Protein 2I9X (pdb70)

Nearest PDB structures (foldseek):
  2i9x-assembly1_A  TM=1.001E+00  e=2.039E-12  Staphylococcus epidermidis ATCC 12228
  2ia9-assembly2_C  TM=8.543E-01  e=3.621E-08  Bacillus subtilis
  2ia9-assembly1_A  TM=8.486E-01  e=8.457E-08  Bacillus subtilis
  2ia9-assembly3_E  TM=8.606E-01  e=3.894E-07  Bacillus subtilis
  2ia9-assembly3_F  TM=8.781E-01  e=1.430E-06  Bacillus subtilis

Radius of gyration: 16.99 Å; Cα contacts (8 Å, |Δi|>4): 302; chains: 2; bounding box: 46×41×46 Å

Structure (mmCIF, N/CA/C/O backbone):
data_2I9X
#
_entry.id   2I9X
#
_cell.length_a   64.550
_cell.length_b   64.550
_cell.length_c   97.711
_cell.angle_alpha   90.00
_cell.angle_beta   90.00
_cell.angle_gamma   90.00
#
_symmetry.space_group_name_H-M   'P 41 21 2'
#
loop_
_entity.id
_entity.type
_entity.pdbx_description
1 polymer 'Putative septation protein spoVG'
2 non-polymer 1,2-ETHANEDIOL
3 water water
#
loop_
_atom_site.group_PDB
_atom_site.id
_atom_site.type_symbol
_atom_site.label_atom_id
_atom_site.label_alt_id
_atom_site.label_comp_id
_atom_site.label_asym_id
_atom_site.label_entity_id
_atom_site.label_seq_id
_atom_site.pdbx_PDB_ins_code
_atom_site.Cartn_x
_atom_site.Cartn_y
_atom_site.Cartn_z
_atom_site.occupancy
_atom_site.B_iso_or_equiv
_atom_site.auth_seq_id
_atom_site.auth_comp_id
_atom_site.auth_asym_id
_atom_site.auth_atom_id
_atom_site.pdbx_PDB_model_num
ATOM 1 N N . ASN A 1 2 ? 25.906 40.526 71.280 1.00 47.34 -1 ASN A N 1
ATOM 2 C CA . ASN A 1 2 ? 26.861 39.572 70.623 1.00 46.64 -1 ASN A CA 1
ATOM 3 C C . ASN A 1 2 ? 27.676 40.139 69.437 1.00 45.66 -1 ASN A C 1
ATOM 4 O O . ASN A 1 2 ? 27.398 41.241 68.924 1.00 46.08 -1 ASN A O 1
ATOM 9 N N . ALA A 1 3 ? 28.675 39.358 69.019 1.00 43.62 0 ALA A N 1
ATOM 10 C CA . ALA A 1 3 ? 29.778 39.813 68.179 1.00 41.41 0 ALA A CA 1
ATOM 11 C C . ALA A 1 3 ? 29.854 39.136 66.812 1.00 39.49 0 ALA A C 1
ATOM 12 O O . ALA A 1 3 ? 29.479 37.970 66.640 1.00 39.40 0 ALA A O 1
ATOM 22 N N . LYS A 1 5 ? 32.800 37.813 64.148 1.00 27.78 2 LYS A N 1
ATOM 23 C CA . LYS A 1 5 ? 34.039 37.107 64.468 1.00 26.19 2 LYS A CA 1
ATOM 24 C C . LYS A 1 5 ? 35.181 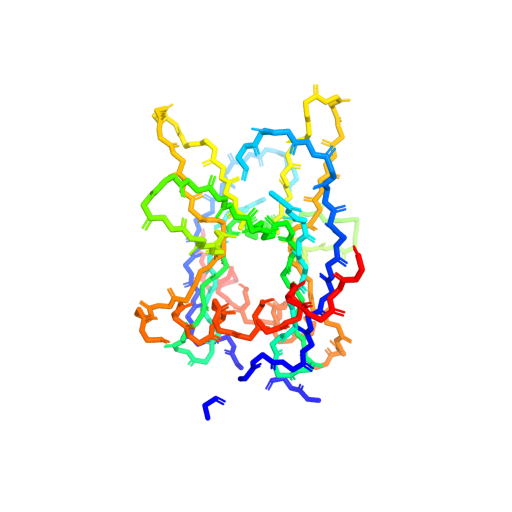37.748 63.713 1.00 23.48 2 LYS A C 1
ATOM 25 O O . LYS A 1 5 ? 35.021 38.096 62.526 1.00 22.44 2 LYS A O 1
ATOM 31 N N . VAL A 1 6 ? 36.324 37.880 64.385 1.00 21.92 3 VAL A N 1
ATOM 32 C CA . VAL A 1 6 ? 37.560 38.240 63.706 1.00 20.51 3 VAL A CA 1
ATOM 33 C C . VAL A 1 6 ? 38.045 36.978 62.970 1.00 21.37 3 VAL A C 1
ATOM 34 O O . VAL A 1 6 ? 38.547 36.014 63.593 1.00 20.91 3 VAL A O 1
ATOM 38 N N . THR A 1 7 ? 37.901 36.977 61.657 1.00 19.90 4 THR A N 1
ATOM 39 C CA . THR A 1 7 ? 38.181 35.762 60.862 1.00 20.64 4 THR A CA 1
ATOM 40 C C . THR A 1 7 ? 39.595 35.760 60.281 1.00 21.59 4 THR A C 1
ATOM 41 O O . THR A 1 7 ? 40.068 34.752 59.733 1.00 21.90 4 THR A O 1
ATOM 45 N N . ASP A 1 8 ? 40.279 36.898 60.367 1.00 20.93 5 ASP A N 1
ATOM 46 C CA . ASP A 1 8 ? 41.655 36.982 59.908 1.00 20.99 5 ASP A CA 1
ATOM 47 C C . ASP A 1 8 ? 42.385 38.105 60.637 1.00 20.81 5 ASP A C 1
ATOM 48 O O . ASP A 1 8 ? 41.790 39.167 60.920 1.00 20.09 5 ASP A O 1
ATOM 53 N N . VAL A 1 9 ? 43.659 37.865 60.933 1.00 19.56 6 VAL A N 1
ATOM 54 C CA . VAL A 1 9 ? 44.508 38.878 61.579 1.00 19.83 6 VAL A CA 1
ATOM 55 C C . VAL A 1 9 ? 45.817 38.908 60.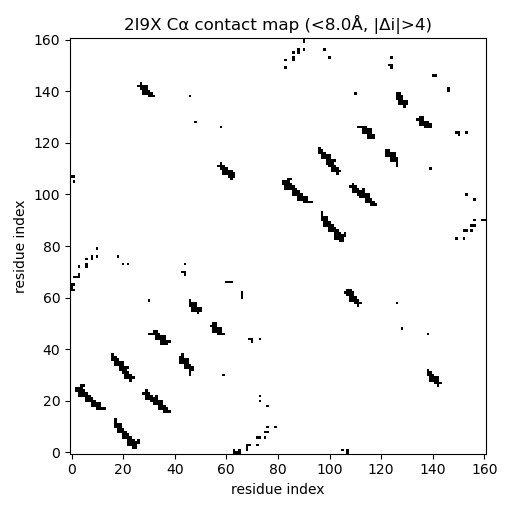838 1.00 20.03 6 VAL A C 1
ATOM 56 O O . VAL A 1 9 ? 46.460 37.859 60.630 1.00 19.62 6 VAL A O 1
ATOM 60 N N . ARG A 1 10 ? 46.225 40.103 60.445 1.00 19.27 7 ARG A N 1
ATOM 61 C CA . ARG A 1 10 ? 47.520 40.309 59.845 1.00 20.82 7 ARG A CA 1
ATOM 62 C C . ARG A 1 10 ? 48.236 41.220 60.813 1.00 21.77 7 ARG A C 1
ATOM 63 O O . ARG A 1 10 ? 47.702 42.263 61.198 1.00 21.14 7 ARG A O 1
ATOM 71 N N . LEU A 1 11 ? 49.407 40.787 61.258 1.00 21.55 8 LEU A N 1
ATOM 72 C CA . LEU A 1 11 ? 50.113 41.471 62.334 1.00 23.10 8 LEU A CA 1
ATOM 73 C C . LEU A 1 11 ? 51.591 41.565 62.001 1.00 24.51 8 LEU A C 1
ATOM 74 O O . LEU A 1 11 ? 52.186 40.592 61.485 1.00 23.34 8 LEU A O 1
ATOM 79 N N . ARG A 1 12 ? 52.177 42.740 62.271 1.00 25.56 9 ARG A N 1
ATOM 80 C CA . ARG A 1 12 ? 53.611 42.963 62.127 1.00 28.18 9 ARG A CA 1
ATOM 81 C C . ARG A 1 12 ? 54.162 43.502 63.439 1.00 28.71 9 ARG A C 1
ATOM 82 O O . ARG A 1 12 ? 53.757 44.581 63.886 1.00 26.78 9 ARG A O 1
ATOM 90 N N . LYS A 1 13 ? 55.069 42.753 64.059 1.00 30.10 10 LYS A N 1
ATOM 91 C CA . LYS A 1 13 ? 55.674 43.215 65.305 1.00 33.26 10 LYS A CA 1
ATOM 92 C C . LYS A 1 13 ? 56.645 44.331 65.010 1.00 35.13 10 LYS A C 1
ATOM 93 O O . LYS A 1 13 ? 57.317 44.339 63.982 1.00 35.43 10 LYS A O 1
ATOM 99 N N . ILE A 1 14 ? 56.704 45.281 65.929 1.00 38.17 11 ILE A N 1
ATOM 100 C CA . ILE A 1 14 ? 57.668 46.357 65.847 1.00 41.16 11 ILE A CA 1
ATOM 101 C C . ILE A 1 14 ? 58.611 46.238 67.053 1.00 43.05 11 ILE A C 1
ATOM 102 O O . ILE A 1 14 ? 58.181 45.945 68.174 1.00 43.00 11 ILE A O 1
ATOM 107 N N . GLN A 1 15 ? 59.910 46.386 66.794 1.00 45.53 12 GLN A N 1
ATOM 108 C CA . GLN A 1 15 ? 60.917 46.283 67.859 1.00 47.74 12 GLN A CA 1
ATOM 109 C C . GLN A 1 15 ? 61.403 47.673 68.227 1.00 48.19 12 GLN A C 1
ATOM 110 O O . GLN A 1 15 ? 61.873 48.428 67.368 1.00 48.49 12 GLN A O 1
ATOM 116 N N . THR A 1 16 ? 61.233 48.017 69.504 1.00 48.57 13 THR A N 1
ATOM 117 C CA . THR A 1 16 ? 61.583 49.338 70.030 1.00 48.56 13 THR A CA 1
ATOM 118 C C . THR A 1 16 ? 61.393 49.350 71.545 1.00 48.38 13 THR A C 1
ATOM 119 O O . THR A 1 16 ? 60.792 48.435 72.120 1.00 48.44 13 THR A O 1
ATOM 123 N N . ASP A 1 17 ? 61.919 50.384 72.192 1.00 47.78 14 ASP A N 1
ATOM 124 C CA . ASP A 1 17 ? 61.640 50.592 73.602 1.00 46.81 14 ASP A CA 1
ATOM 125 C C . ASP A 1 17 ? 60.247 51.198 73.788 1.00 45.10 14 ASP A C 1
ATOM 126 O O . ASP A 1 17 ? 59.674 51.088 74.875 1.00 45.52 14 ASP A O 1
ATOM 131 N N . GLY A 1 18 ? 59.706 51.790 72.713 1.00 42.77 15 GLY A N 1
ATOM 132 C CA . GLY A 1 18 ? 58.428 52.521 72.730 1.00 38.98 15 GLY A CA 1
ATOM 133 C C . GLY A 1 18 ? 57.219 51.659 73.041 1.00 36.19 15 GLY A C 1
ATOM 134 O O . GLY A 1 18 ? 57.326 50.439 73.186 1.00 36.42 15 GLY A O 1
ATOM 135 N N . ARG A 1 19 ? 56.052 52.282 73.147 1.00 33.38 16 ARG A N 1
ATOM 136 C CA . ARG A 1 19 ? 54.888 51.537 73.612 1.00 30.85 16 ARG A CA 1
ATOM 137 C C . ARG A 1 19 ? 54.095 50.826 72.507 1.00 28.79 16 ARG A C 1
ATOM 138 O O . ARG A 1 19 ? 53.348 49.919 72.839 1.00 28.34 16 ARG A O 1
ATOM 154 N N . LYS A 1 21 ? 53.832 48.093 69.920 1.00 24.12 18 LYS A N 1
ATOM 155 C CA . LYS A 1 21 ? 54.519 46.813 69.763 1.00 22.76 18 LYS A CA 1
ATOM 156 C C . LYS A 1 21 ? 54.122 46.080 68.483 1.00 21.93 18 LYS A C 1
ATOM 157 O O . LYS A 1 21 ? 54.814 45.156 68.084 1.00 22.68 18 LYS A O 1
ATOM 163 N N . ALA A 1 22 ? 53.020 46.484 67.828 1.00 20.54 19 ALA A N 1
ATOM 164 C CA . ALA A 1 22 ? 52.633 45.848 66.555 1.00 19.35 19 ALA A CA 1
ATOM 165 C C . ALA A 1 22 ? 51.573 46.642 65.816 1.00 19.55 19 ALA A C 1
ATOM 166 O O . ALA A 1 22 ? 50.736 47.294 66.443 1.00 19.47 19 ALA A O 1
ATOM 168 N N . LEU A 1 23 ? 51.605 46.538 64.494 1.00 19.05 20 LEU A N 1
ATOM 169 C CA . LEU A 1 23 ? 50.571 47.122 63.642 1.00 19.61 20 LEU A CA 1
ATOM 170 C C . LEU A 1 23 ? 49.737 45.971 63.126 1.00 18.63 20 LEU A C 1
ATOM 171 O O . LEU A 1 23 ? 50.287 44.919 62.743 1.00 18.23 20 LEU A O 1
ATOM 176 N N . VAL A 1 24 ? 48.418 46.155 63.139 1.00 16.14 21 VAL A N 1
ATOM 177 C CA . VAL A 1 24 ? 47.490 45.036 62.933 1.00 16.14 21 VAL A CA 1
ATOM 178 C C . VAL A 1 24 ? 46.339 45.392 61.982 1.00 15.82 21 VAL A C 1
ATOM 179 O O . VAL A 1 24 ? 45.738 46.468 62.116 1.00 15.31 21 VAL A O 1
ATOM 183 N N . SER A 1 25 ? 46.008 44.474 61.066 1.00 16.31 22 SER A N 1
ATOM 184 C CA . SER A 1 25 ? 44.764 44.589 60.275 1.00 17.21 22 SER A CA 1
ATOM 185 C C . SER A 1 25 ? 43.899 43.391 60.597 1.00 17.32 22 SER A C 1
ATOM 186 O O . SER A 1 25 ? 44.415 42.275 60.753 1.00 18.47 22 SER A O 1
ATOM 189 N N . ILE A 1 26 ? 42.610 43.621 60.759 1.00 16.85 23 ILE A N 1
ATOM 190 C CA . ILE A 1 26 ? 41.683 42.518 61.054 1.00 17.23 23 ILE A CA 1
ATOM 191 C C . ILE A 1 26 ? 40.591 42.408 59.996 1.00 17.35 23 ILE A C 1
ATOM 192 O O . ILE A 1 26 ? 40.265 43.389 59.306 1.00 17.33 23 ILE A O 1
ATOM 197 N N . THR A 1 27 ? 40.038 41.206 59.854 1.00 16.20 24 THR A N 1
ATOM 198 C CA . THR A 1 27 ? 38.873 41.013 58.977 1.00 16.96 24 THR A CA 1
ATOM 199 C C . THR A 1 27 ? 37.751 40.464 59.838 1.00 17.80 24 THR A C 1
ATOM 200 O O . THR A 1 27 ? 37.978 39.558 60.680 1.00 17.56 24 THR A O 1
ATOM 204 N N . LEU A 1 28 ? 36.567 41.042 59.655 1.00 17.86 25 LEU A N 1
ATOM 205 C CA . LEU A 1 28 ? 35.359 40.661 60.348 1.00 19.34 25 LEU A CA 1
ATOM 206 C C . LEU A 1 28 ? 34.462 39.831 59.423 1.00 19.58 25 LEU A C 1
ATOM 207 O O . LEU A 1 28 ? 34.148 40.252 58.304 1.00 19.12 25 LEU A O 1
ATOM 212 N N . ASP A 1 29 ? 34.037 38.671 59.915 1.00 20.72 26 ASP A N 1
ATOM 213 C CA . ASP A 1 29 ? 33.116 37.781 59.176 1.00 21.75 26 ASP A CA 1
ATOM 214 C C . ASP A 1 29 ? 33.443 37.621 57.675 1.00 21.81 26 ASP A C 1
ATOM 215 O O . ASP A 1 29 ? 32.541 37.596 56.830 1.00 22.14 26 ASP A O 1
ATOM 220 N N . GLU A 1 30 ? 34.735 37.523 57.365 1.00 21.22 27 GLU A N 1
ATOM 221 C CA . GLU A 1 30 ? 35.234 37.296 55.996 1.00 22.39 27 GLU A CA 1
ATOM 222 C C . GLU A 1 30 ? 34.752 38.365 55.028 1.00 21.02 27 GLU A C 1
ATOM 223 O O . GLU A 1 30 ? 34.666 38.127 53.822 1.00 21.11 27 GLU A O 1
ATOM 229 N N . ALA A 1 31 ? 34.453 39.561 55.537 1.00 19.92 28 ALA A N 1
ATOM 230 C CA . ALA A 1 31 ? 33.695 40.516 54.711 1.00 18.64 28 ALA A CA 1
ATOM 231 C C . ALA A 1 31 ? 34.118 41.961 54.852 1.00 18.64 28 ALA A C 1
ATOM 232 O O . ALA A 1 31 ? 33.886 42.769 53.945 1.00 17.84 28 ALA A O 1
ATOM 234 N N . PHE A 1 32 ? 34.707 42.303 55.987 1.00 16.89 29 PHE A N 1
ATOM 235 C CA . PHE A 1 32 ? 35.014 43.749 56.217 1.00 16.91 29 PHE A CA 1
ATOM 236 C C . PHE A 1 32 ? 36.371 43.878 56.888 1.00 16.36 29 PHE A C 1
ATOM 237 O O . PHE A 1 32 ? 36.624 43.156 57.855 1.00 18.48 29 PHE A O 1
ATOM 245 N N . VAL A 1 33 ? 37.226 44.793 56.396 1.00 15.71 30 VAL A N 1
ATOM 246 C CA . VAL A 1 33 ? 38.607 44.874 56.853 1.00 14.81 30 VAL A CA 1
ATOM 247 C C . VAL A 1 33 ? 38.794 46.196 57.580 1.00 14.73 30 VAL A C 1
ATOM 248 O O . VAL A 1 33 ? 38.258 47.221 57.139 1.00 14.13 30 VAL A O 1
ATOM 252 N N . ILE A 1 34 ? 39.527 46.151 58.699 1.00 14.07 31 ILE A N 1
ATOM 253 C CA . ILE A 1 34 ? 39.907 47.369 59.417 1.00 14.28 31 ILE A CA 1
ATOM 254 C C . ILE A 1 34 ? 41.413 47.308 59.582 1.00 13.92 31 ILE A C 1
ATOM 255 O O . ILE A 1 34 ? 41.966 46.310 60.063 1.00 14.33 31 ILE A O 1
ATOM 260 N N . HIS A 1 35 ? 42.072 48.375 59.173 1.00 14.10 32 HIS A N 1
ATOM 261 C CA . HIS A 1 35 ? 43.533 48.448 59.207 1.00 15.06 32 HIS A CA 1
ATOM 262 C C . HIS A 1 35 ? 43.982 49.330 60.369 1.00 16.43 32 HIS A C 1
ATOM 263 O O . HIS A 1 35 ? 43.180 50.062 60.959 1.00 16.48 32 HIS A O 1
ATOM 270 N N . ASP A 1 36 ? 45.266 49.214 60.684 1.00 15.66 33 ASP A N 1
ATOM 271 C CA . ASP A 1 36 ? 45.950 50.112 61.610 1.00 17.31 33 ASP A CA 1
ATOM 272 C C . ASP A 1 36 ? 45.461 50.033 63.061 1.00 16.48 33 ASP A C 1
ATOM 273 O O . ASP A 1 36 ? 45.588 51.008 63.827 1.00 16.12 33 ASP A O 1
ATOM 278 N N . LEU A 1 37 ? 44.945 48.873 63.468 1.00 14.49 34 LEU A N 1
ATOM 279 C CA . LEU A 1 37 ? 44.883 48.597 64.896 1.00 14.90 34 LEU A CA 1
ATOM 280 C C . LEU A 1 37 ? 46.337 48.520 65.399 1.00 15.92 34 LEU A C 1
ATOM 281 O O . LEU A 1 37 ? 47.250 48.239 64.616 1.00 15.70 34 LEU A O 1
ATOM 286 N N . ARG A 1 38 ? 46.537 48.742 66.696 1.00 15.89 35 ARG A N 1
ATOM 287 C CA . ARG A 1 38 ? 47.895 48.835 67.269 1.00 16.30 35 ARG A CA 1
ATOM 288 C C . ARG A 1 38 ? 47.935 48.070 68.592 1.00 15.74 35 ARG A C 1
ATOM 289 O O . ARG A 1 38 ? 47.053 48.226 69.440 1.00 16.78 35 ARG A O 1
ATOM 297 N N . VAL A 1 39 ? 48.905 47.164 68.747 1.00 16.03 36 VAL A N 1
ATOM 298 C CA . VAL A 1 39 ? 49.095 46.532 70.051 1.00 16.52 36 VAL A CA 1
ATOM 299 C C . VAL A 1 39 ? 49.986 47.486 70.849 1.00 16.30 36 VAL A C 1
ATOM 300 O O . VAL A 1 39 ? 51.075 47.841 70.415 1.00 16.86 36 VAL A O 1
ATOM 304 N N . ILE A 1 40 ? 49.487 47.869 72.010 1.00 17.60 37 ILE A N 1
ATOM 305 C CA . ILE A 1 40 ? 50.091 48.872 72.863 1.00 19.43 37 ILE A CA 1
ATOM 306 C C . ILE A 1 40 ? 50.423 48.297 74.234 1.00 20.15 37 ILE A C 1
ATOM 307 O O . ILE A 1 40 ? 49.612 47.616 74.835 1.00 19.22 37 ILE A O 1
ATOM 312 N N . GLU A 1 41 ? 51.612 48.623 74.730 1.00 22.43 38 GLU A N 1
ATOM 313 C CA . GLU A 1 41 ? 51.972 48.344 76.105 1.00 25.39 38 GLU A CA 1
ATOM 314 C C . GLU A 1 41 ? 51.385 49.415 77.022 1.00 25.93 38 GLU A C 1
ATOM 315 O O . GLU A 1 41 ? 51.858 50.554 77.052 1.00 27.86 38 GLU A O 1
ATOM 321 N N . GLY A 1 42 ? 50.329 49.056 77.730 1.00 26.68 39 GLY A N 1
ATOM 322 C CA . GLY A 1 42 ? 49.711 49.947 78.714 1.00 27.81 39 GLY A CA 1
ATOM 323 C C . GLY A 1 42 ? 50.269 49.638 80.088 1.00 28.73 39 GLY A C 1
ATOM 324 O O . GLY A 1 42 ? 51.019 48.674 80.256 1.00 27.69 39 GLY A O 1
ATOM 325 N N . ASN A 1 43 ? 49.881 50.423 81.083 1.00 28.90 40 ASN A N 1
ATOM 326 C CA . ASN A 1 43 ? 50.438 50.231 82.424 1.00 30.51 40 ASN A CA 1
ATOM 327 C C . ASN A 1 43 ? 50.124 48.860 83.031 1.00 30.82 40 ASN A C 1
ATOM 328 O O . ASN A 1 43 ? 50.888 48.335 83.848 1.00 31.43 40 ASN A O 1
ATOM 333 N N . SER A 1 44 ? 49.000 48.294 82.622 1.00 31.56 41 SER A N 1
ATOM 334 C CA . SER A 1 44 ? 48.493 47.043 83.164 1.00 32.90 41 SER A CA 1
ATOM 335 C C . SER A 1 44 ? 48.658 45.862 82.202 1.00 32.19 41 SER A C 1
ATOM 336 O O . SER A 1 44 ? 48.061 44.799 82.404 1.00 32.99 41 SER A O 1
ATOM 339 N N . GLY A 1 45 ? 49.467 46.057 81.166 1.00 30.94 42 GLY A N 1
ATOM 340 C CA . GLY A 1 45 ? 49.718 45.004 80.181 1.00 28.95 42 GLY A CA 1
ATOM 341 C C . GLY A 1 45 ? 49.349 45.421 78.763 1.00 27.81 42 GLY A C 1
ATOM 342 O O . GLY A 1 45 ? 48.880 46.531 78.531 1.00 27.19 42 GLY A O 1
ATOM 343 N N . LEU A 1 46 ? 49.587 44.523 77.817 1.00 25.46 43 LEU A N 1
ATOM 344 C CA . LEU A 1 46 ? 49.330 44.787 76.395 1.00 23.32 43 LEU A CA 1
ATOM 345 C C . LEU A 1 46 ? 47.852 44.821 76.108 1.00 21.65 43 LEU A C 1
ATOM 346 O O . LEU A 1 46 ? 47.078 44.090 76.709 1.00 21.65 43 LEU A O 1
ATOM 351 N N . PHE A 1 47 ? 47.450 45.693 75.182 1.00 19.30 44 PHE A N 1
ATOM 352 C CA . PHE A 1 47 ? 46.074 45.712 74.748 1.00 17.64 44 PHE A CA 1
ATOM 353 C C . PHE A 1 47 ? 46.049 46.183 73.303 1.00 16.25 44 PHE A C 1
ATOM 354 O O . PHE A 1 47 ? 47.085 46.594 72.754 1.00 16.91 44 PHE A O 1
ATOM 362 N N . VAL A 1 48 ? 44.875 46.102 72.698 1.00 16.11 45 VAL A N 1
ATOM 363 C CA . VAL A 1 48 ? 44.749 46.489 71.282 1.00 15.49 45 VAL A CA 1
ATOM 364 C C . VAL A 1 48 ? 43.981 47.810 71.177 1.00 15.05 45 VAL A C 1
ATOM 365 O O . VAL A 1 48 ? 42.807 47.908 71.607 1.00 16.02 45 VAL A O 1
ATOM 369 N N . ALA A 1 49 ? 44.664 48.812 70.613 1.00 14.96 46 ALA A N 1
ATOM 370 C CA . ALA A 1 49 ? 44.090 50.153 70.392 1.00 15.09 46 ALA A CA 1
ATOM 371 C C . ALA A 1 49 ? 43.543 50.219 68.956 1.00 15.27 46 ALA A C 1
ATOM 372 O O . ALA A 1 49 ? 43.910 49.435 68.078 1.00 15.98 46 ALA A O 1
ATOM 382 N N . PRO A 1 51 ? 42.292 52.036 65.164 1.00 14.29 48 PRO A N 1
ATOM 383 C CA . PRO A 1 51 ? 42.884 52.905 64.157 1.00 14.95 48 PRO A CA 1
ATOM 384 C C . PRO A 1 51 ? 42.669 54.366 64.573 1.00 15.33 48 PRO A C 1
ATOM 385 O O . PRO A 1 51 ? 41.566 54.747 64.943 1.00 16.24 48 PRO A O 1
ATOM 389 N N . SER A 1 52 ? 43.748 55.145 64.529 1.00 15.38 49 SER A N 1
ATOM 390 C CA . SER A 1 52 ? 43.763 56.501 65.079 1.00 15.85 49 SER A CA 1
ATOM 391 C C . SER A 1 52 ? 44.411 57.434 64.072 1.00 16.44 49 SER A C 1
ATOM 392 O O . SER A 1 52 ? 45.608 57.325 63.819 1.00 18.77 49 SER A O 1
ATOM 395 N N . LYS A 1 53 ? 43.621 58.333 63.488 1.00 14.88 50 LYS A N 1
ATOM 396 C CA . LYS A 1 53 ? 44.062 59.209 62.422 1.00 15.47 50 LYS A CA 1
ATOM 397 C C . LYS A 1 53 ? 44.395 60.583 62.968 1.00 15.60 50 LYS A C 1
ATOM 398 O O . LYS A 1 53 ? 43.559 61.229 63.622 1.00 14.21 50 LYS A O 1
ATOM 404 N N . ARG A 1 54 ? 45.621 61.029 62.711 1.00 16.82 51 ARG A N 1
ATOM 405 C CA . ARG A 1 54 ? 46.043 62.386 63.130 1.00 18.67 51 ARG A CA 1
ATOM 406 C C . ARG A 1 54 ? 45.238 63.463 62.403 1.00 18.81 51 ARG A C 1
ATOM 407 O O . ARG A 1 54 ? 45.016 63.372 61.173 1.00 18.69 51 ARG A O 1
ATOM 415 N N . THR A 1 55 ? 44.845 64.495 63.140 1.00 18.30 52 THR A N 1
ATOM 416 C CA . THR A 1 55 ? 44.137 65.625 62.545 1.00 20.01 52 THR A CA 1
ATOM 417 C C . THR A 1 55 ? 45.151 66.692 62.150 1.00 22.12 52 THR A C 1
ATOM 418 O O . THR A 1 55 ? 46.272 66.662 62.630 1.00 22.95 52 THR A O 1
ATOM 422 N N . PRO A 1 56 ? 44.757 67.624 61.268 1.00 24.42 53 PRO A N 1
ATOM 423 C CA . PRO A 1 56 ? 45.725 68.651 60.861 1.00 26.68 53 PRO A CA 1
ATOM 424 C C . PRO A 1 56 ? 46.064 69.643 61.947 1.00 27.31 53 PRO A C 1
ATOM 425 O O . PRO A 1 56 ? 46.905 70.513 61.711 1.00 30.30 53 PRO A O 1
ATOM 429 N N . ASP A 1 57 ? 45.440 69.513 63.119 1.00 29.20 54 ASP A N 1
ATOM 430 C CA . ASP A 1 57 ? 45.695 70.372 64.276 1.00 29.90 54 ASP A CA 1
ATOM 431 C C . ASP A 1 57 ? 46.314 69.625 65.453 1.00 28.63 54 ASP A C 1
ATOM 432 O O . ASP A 1 57 ? 46.213 70.076 66.592 1.00 29.33 54 ASP A O 1
ATOM 437 N N . GLY A 1 58 ? 46.935 68.479 65.188 1.00 26.49 55 GLY A N 1
ATOM 438 C CA . GLY A 1 58 ? 47.727 67.801 66.203 1.00 25.36 55 GLY A CA 1
ATOM 439 C C . GLY A 1 58 ? 46.954 66.884 67.135 1.00 24.15 55 GLY A C 1
ATOM 440 O O . GLY A 1 58 ? 47.496 66.415 68.142 1.00 25.64 55 GLY A O 1
ATOM 441 N N . GLU A 1 59 ? 45.685 66.627 66.836 1.00 21.42 56 GLU A N 1
ATOM 442 C CA . GLU A 1 59 ? 44.926 65.712 67.693 1.00 19.25 56 GLU A CA 1
ATOM 443 C C . GLU A 1 59 ? 44.743 64.406 66.927 1.00 16.72 56 GLU A C 1
ATOM 444 O O . GLU A 1 59 ? 45.323 64.233 65.864 1.00 14.84 56 GLU A O 1
ATOM 450 N N . PHE A 1 60 ? 43.922 63.517 67.471 1.00 14.40 57 PHE A N 1
ATOM 451 C CA . PHE A 1 60 ? 43.711 62.184 66.871 1.00 14.64 57 PHE A CA 1
ATOM 452 C C . PHE A 1 60 ? 42.245 61.862 66.879 1.00 14.32 57 PHE A C 1
ATOM 453 O O . PHE A 1 60 ? 41.513 62.338 67.762 1.00 13.90 57 PHE A O 1
ATOM 461 N N . ARG A 1 61 ? 41.809 61.094 65.878 1.00 13.28 58 ARG A N 1
ATOM 462 C CA . ARG A 1 61 ? 40.421 60.604 65.853 1.00 13.92 58 ARG A CA 1
ATOM 463 C C . ARG A 1 61 ? 40.474 59.085 65.740 1.00 13.38 58 ARG A C 1
ATOM 464 O O . ARG A 1 61 ? 41.114 58.564 64.818 1.00 13.07 58 ARG A O 1
ATOM 472 N N . ASP A 1 62 ? 39.812 58.396 66.664 1.00 13.66 59 ASP A N 1
ATOM 473 C CA . ASP A 1 62 ? 39.684 56.924 66.587 1.00 14.96 59 ASP A CA 1
ATOM 474 C C . ASP A 1 62 ? 38.584 56.650 65.567 1.00 15.09 59 ASP A C 1
ATOM 475 O O . ASP A 1 62 ? 37.447 57.092 65.735 1.00 15.62 59 ASP A O 1
ATOM 480 N N . ILE A 1 63 ? 38.946 55.922 64.518 1.00 14.34 60 ILE A N 1
ATOM 481 C CA . ILE A 1 63 ? 38.114 55.725 63.331 1.00 15.20 60 ILE A CA 1
ATOM 482 C C . ILE A 1 63 ? 37.075 54.599 63.467 1.00 15.98 60 ILE A C 1
ATOM 483 O O . ILE A 1 63 ? 36.062 54.593 62.753 1.00 16.55 60 ILE A O 1
ATOM 488 N N . ALA A 1 64 ? 37.321 53.638 64.351 1.00 14.70 61 ALA A N 1
ATOM 489 C CA . ALA A 1 64 ? 36.429 52.471 64.454 1.00 14.06 61 ALA A CA 1
ATOM 490 C C . ALA A 1 64 ? 36.501 51.957 65.856 1.00 15.46 61 ALA A C 1
ATOM 491 O O . ALA A 1 64 ? 37.602 51.889 66.407 1.00 16.20 61 ALA A O 1
ATOM 493 N N . HIS A 1 65 ? 35.362 51.581 66.450 1.00 15.20 62 HIS A N 1
ATOM 494 C CA . HIS A 1 65 ? 35.403 50.982 67.792 1.00 16.13 62 HIS A CA 1
ATOM 495 C C . HIS A 1 65 ? 34.279 49.967 67.927 1.00 15.70 62 HIS A C 1
ATOM 496 O O . HIS A 1 65 ? 33.214 50.131 67.317 1.00 16.62 62 HIS A O 1
ATOM 503 N N . PRO A 1 66 ? 34.489 48.949 68.767 1.00 15.70 63 PRO A N 1
ATOM 504 C CA . PRO A 1 66 ? 33.387 48.053 69.140 1.00 16.42 63 PRO A CA 1
ATOM 505 C C . PRO A 1 66 ? 32.374 48.828 69.984 1.00 17.69 63 PRO A C 1
ATOM 506 O O . PRO A 1 66 ? 32.752 49.800 70.681 1.00 17.32 63 PRO A O 1
ATOM 510 N N . ILE A 1 67 ? 31.100 48.452 69.919 1.00 17.69 64 ILE A N 1
ATOM 511 C CA . ILE A 1 67 ? 30.090 49.129 70.745 1.00 19.52 64 ILE A CA 1
ATOM 512 C C . ILE A 1 67 ? 29.352 48.171 71.649 1.00 21.43 64 ILE A C 1
ATOM 513 O O . ILE A 1 67 ? 28.303 48.522 72.236 1.00 21.67 64 ILE A O 1
ATOM 518 N N . ASN A 1 68 ? 29.877 46.950 71.751 1.00 21.85 65 ASN A N 1
ATOM 519 C CA . ASN A 1 68 ? 29.389 46.049 72.794 1.00 22.97 65 ASN A CA 1
ATOM 520 C C . ASN A 1 68 ? 30.504 45.208 73.365 1.00 23.29 65 ASN A C 1
ATOM 521 O O . ASN A 1 68 ? 31.596 45.152 72.791 1.00 21.72 65 ASN A O 1
ATOM 526 N N . SER A 1 69 ? 30.230 44.586 74.515 1.00 21.83 66 SER A N 1
ATOM 527 C CA . SER A 1 69 ? 31.273 43.899 75.247 1.00 22.69 66 SER A CA 1
ATOM 528 C C . SER A 1 69 ? 31.823 42.690 74.479 1.00 22.11 66 SER A C 1
ATOM 529 O O . SER A 1 69 ? 33.043 42.421 74.505 1.00 22.07 66 SER A O 1
ATOM 532 N N . ASP A 1 70 ? 30.926 41.939 73.839 1.00 21.37 67 ASP A N 1
ATOM 533 C CA . ASP A 1 70 ? 31.329 40.718 73.118 1.00 21.81 67 ASP A CA 1
ATOM 534 C C . ASP A 1 70 ? 32.274 41.087 71.979 1.00 21.02 67 ASP A C 1
ATOM 535 O O . ASP A 1 70 ? 33.332 40.468 71.826 1.00 19.84 67 ASP A O 1
ATOM 548 N N . ARG A 1 72 ? 34.057 43.882 71.733 1.00 17.88 69 ARG A N 1
ATOM 549 C CA . ARG A 1 72 ? 35.287 44.404 72.300 1.00 17.93 69 ARG A CA 1
ATOM 550 C C . ARG A 1 72 ? 36.231 43.250 72.689 1.00 18.30 69 ARG A C 1
ATOM 551 O O . ARG A 1 72 ? 37.418 43.253 72.371 1.00 18.26 69 ARG A O 1
ATOM 559 N N . GLN A 1 73 ? 35.692 42.278 73.401 1.00 17.80 70 GLN A N 1
ATOM 560 C CA . GLN A 1 73 ? 36.542 41.149 73.894 1.00 18.64 70 GLN A CA 1
ATOM 561 C C . GLN A 1 73 ? 37.067 40.301 72.730 1.00 18.25 70 GLN A C 1
ATOM 562 O O . GLN A 1 73 ? 38.213 39.805 72.752 1.00 18.13 70 GLN A O 1
ATOM 568 N N . GLU A 1 74 ? 36.234 40.140 71.705 1.00 18.77 71 GLU A N 1
ATOM 569 C CA . GLU A 1 74 ? 36.637 39.362 70.512 1.00 19.22 71 GLU A CA 1
ATOM 570 C C . GLU A 1 74 ? 37.845 39.973 69.794 1.00 19.34 71 GLU A C 1
ATOM 571 O O . GLU A 1 74 ? 38.780 39.264 69.422 1.00 17.83 71 GLU A O 1
ATOM 577 N N . ILE A 1 75 ? 37.838 41.296 69.612 1.00 18.13 72 ILE A N 1
ATOM 578 C CA . ILE A 1 75 ? 38.991 41.980 69.012 1.00 19.59 72 ILE A CA 1
ATOM 579 C C . ILE A 1 75 ? 40.249 41.815 69.844 1.00 18.17 72 ILE A C 1
ATOM 580 O O . ILE A 1 75 ? 41.310 41.449 69.312 1.00 18.30 72 ILE A O 1
ATOM 585 N N . GLN A 1 76 ? 40.138 42.062 71.149 1.00 18.59 73 GLN A N 1
ATOM 586 C CA . GLN A 1 76 ? 41.294 41.970 72.037 1.00 18.60 73 GLN A CA 1
ATOM 587 C C . GLN A 1 76 ? 41.824 40.539 71.978 1.00 19.91 73 GLN A C 1
ATOM 588 O O . GLN A 1 76 ? 42.982 40.341 71.687 1.00 20.12 73 GLN A O 1
ATOM 594 N N . ASP A 1 77 ? 40.938 39.567 72.203 1.00 20.33 74 ASP A N 1
ATOM 595 C CA . ASP A 1 77 ? 41.315 38.135 72.193 1.00 21.22 74 ASP A CA 1
ATOM 596 C C . ASP A 1 77 ? 41.918 37.656 70.869 1.00 20.54 74 ASP A C 1
ATOM 597 O O . ASP A 1 77 ? 42.989 37.067 70.861 1.00 20.02 74 ASP A O 1
ATOM 602 N N . ALA A 1 78 ? 41.257 37.944 69.758 1.00 19.57 75 ALA A N 1
ATOM 603 C CA . ALA A 1 78 ? 41.719 37.419 68.461 1.00 18.56 75 ALA A CA 1
ATOM 604 C C . ALA A 1 78 ? 43.080 37.969 68.074 1.00 18.79 75 ALA A C 1
ATOM 605 O O . ALA A 1 78 ? 43.957 37.252 67.542 1.00 16.55 75 ALA A O 1
ATOM 607 N N . VAL A 1 79 ? 43.273 39.265 68.338 1.00 17.06 76 VAL A N 1
ATOM 608 C CA . VAL A 1 79 ? 44.525 39.918 67.973 1.00 17.72 76 VAL A CA 1
ATOM 609 C C . VAL A 1 79 ? 45.652 39.504 68.920 1.00 17.95 76 VAL A C 1
ATOM 610 O O . VAL A 1 79 ? 46.751 39.199 68.465 1.00 18.16 76 VAL A O 1
ATOM 622 N N . LYS A 1 81 ? 45.882 36.865 70.665 1.00 21.39 78 LYS A N 1
ATOM 623 C CA . LYS A 1 81 ? 46.173 35.439 70.367 1.00 22.46 78 LYS A CA 1
ATOM 624 C C . LYS A 1 81 ? 47.267 35.350 69.328 1.00 22.15 78 LYS A C 1
ATOM 625 O O . LYS A 1 81 ? 48.226 34.598 69.498 1.00 22.05 78 LYS A O 1
ATOM 631 N N . VAL A 1 82 ? 47.152 36.136 68.255 1.00 21.09 79 VAL A N 1
ATOM 632 C CA . VAL A 1 82 ? 48.151 36.129 67.209 1.00 20.33 79 VAL A CA 1
ATOM 633 C C . VAL A 1 82 ? 49.428 36.790 67.669 1.00 20.94 79 VAL A C 1
ATOM 634 O O . VAL A 1 82 ? 50.513 36.296 67.386 1.00 21.62 79 VAL A O 1
ATOM 638 N N . TYR A 1 83 ? 49.312 37.910 68.381 1.00 20.91 80 TYR A N 1
ATOM 639 C CA . TYR A 1 83 ? 50.491 38.561 68.915 1.00 22.45 80 TYR A CA 1
ATOM 640 C C . TYR A 1 83 ? 51.352 37.564 69.727 1.00 23.28 80 TYR A C 1
ATOM 641 O O . TYR A 1 83 ? 52.571 37.519 69.555 1.00 22.83 80 TYR A O 1
ATOM 650 N N . ASP A 1 84 ? 50.698 36.799 70.588 1.00 25.00 81 ASP A N 1
ATOM 651 C CA . ASP A 1 84 ? 51.378 35.842 71.493 1.00 26.86 81 ASP A CA 1
ATOM 652 C C . ASP A 1 84 ? 51.954 34.615 70.773 1.00 28.32 81 ASP A C 1
ATOM 653 O O . ASP A 1 84 ? 52.853 33.952 71.301 1.00 29.35 81 ASP A O 1
ATOM 658 N N . GLU A 1 85 ? 51.422 34.308 69.593 1.00 29.00 82 GLU A N 1
ATOM 659 C CA . GLU A 1 85 ? 51.934 33.250 68.705 1.00 29.91 82 GLU A CA 1
ATOM 660 C C . GLU A 1 85 ? 53.098 33.745 67.858 1.00 30.92 82 GLU A C 1
ATOM 661 O O . GLU A 1 85 ? 53.722 32.968 67.142 1.00 30.39 82 GLU A O 1
ATOM 667 N N . THR A 1 86 ? 53.350 35.052 67.899 1.00 31.90 83 THR A N 1
ATOM 668 C CA . THR A 1 86 ? 54.339 35.701 67.030 1.00 33.49 83 THR A CA 1
ATOM 669 C C . THR A 1 86 ? 55.649 35.882 67.791 1.00 35.08 83 THR A C 1
ATOM 670 O O . THR A 1 86 ? 55.664 36.378 68.922 1.00 35.19 83 THR A O 1
ATOM 674 N N . ASP A 1 87 ? 56.743 35.466 67.162 1.00 36.80 84 ASP A N 1
ATOM 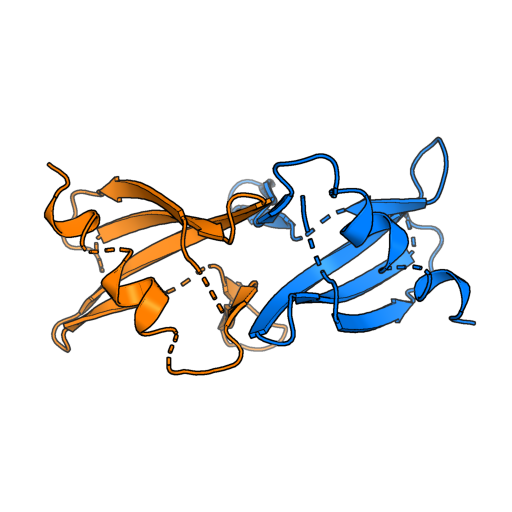675 C CA . ASP A 1 87 ? 58.056 35.450 67.801 1.00 38.19 84 ASP A CA 1
ATOM 676 C C . ASP A 1 87 ? 58.555 36.820 68.295 1.00 39.15 84 ASP A C 1
ATOM 677 O O . ASP A 1 87 ? 58.502 37.812 67.561 1.00 40.54 84 ASP A O 1
ATOM 682 N N . ALA B 1 3 ? 24.271 37.476 56.482 1.00 31.74 0 ALA B N 1
ATOM 683 C CA . ALA B 1 3 ? 25.298 38.418 55.943 1.00 30.49 0 ALA B CA 1
ATOM 684 C C . ALA B 1 3 ? 25.331 39.708 56.759 1.00 29.76 0 ALA B C 1
ATOM 685 O O . ALA B 1 3 ? 24.310 40.177 57.257 1.00 29.58 0 ALA B O 1
ATOM 695 N N . LYS B 1 5 ? 25.201 43.403 58.077 1.00 26.25 2 LYS B N 1
ATOM 696 C CA . LYS B 1 5 ? 24.235 44.451 57.768 1.00 27.77 2 LYS B CA 1
ATOM 697 C C . LYS B 1 5 ? 24.724 45.787 58.339 1.00 24.98 2 LYS B C 1
ATOM 698 O O . LYS B 1 5 ? 25.281 45.825 59.442 1.00 23.44 2 LYS B O 1
ATOM 704 N N . VAL B 1 6 ? 24.497 46.861 57.591 1.00 23.02 3 VAL B N 1
ATOM 705 C CA . VAL B 1 6 ? 24.506 48.205 58.147 1.00 22.38 3 VAL B CA 1
ATOM 706 C C . VAL B 1 6 ? 23.235 48.422 58.971 1.00 21.84 3 VAL B C 1
ATOM 707 O O . VAL B 1 6 ? 22.124 48.531 58.441 1.00 21.82 3 VAL B O 1
ATOM 711 N N . THR B 1 7 ? 23.408 48.495 60.279 1.00 20.48 4 THR B N 1
ATOM 712 C CA . THR B 1 7 ? 22.272 48.580 61.182 1.00 20.62 4 THR B CA 1
ATOM 713 C C . THR B 1 7 ? 21.984 49.995 61.668 1.00 20.46 4 THR B C 1
ATOM 714 O O . THR B 1 7 ? 20.946 50.232 62.297 1.00 21.12 4 THR B O 1
ATOM 718 N N . ASP B 1 8 ? 22.898 50.945 61.399 1.00 19.78 5 ASP B N 1
ATOM 719 C CA . ASP B 1 8 ? 22.673 52.344 61.738 1.00 20.27 5 ASP B CA 1
ATOM 720 C C . ASP B 1 8 ? 23.529 53.219 60.846 1.00 19.78 5 ASP B C 1
ATOM 721 O O . ASP B 1 8 ? 24.609 52.828 60.444 1.00 19.21 5 ASP B O 1
ATOM 726 N N . VAL B 1 9 ? 23.002 54.389 60.511 1.00 20.23 6 VAL B N 1
ATOM 727 C CA . VAL B 1 9 ? 23.732 55.418 59.782 1.00 19.20 6 VAL B CA 1
ATOM 728 C C . VAL B 1 9 ? 23.478 56.733 60.491 1.00 20.37 6 VAL B C 1
ATOM 729 O O . VAL B 1 9 ? 22.316 57.115 60.686 1.00 20.50 6 VAL B O 1
ATOM 733 N N . ARG B 1 10 ? 24.549 57.424 60.876 1.00 20.17 7 ARG B N 1
ATOM 734 C CA . ARG B 1 10 ? 24.437 58.757 61.457 1.00 21.99 7 ARG B CA 1
ATOM 735 C C . ARG B 1 10 ? 25.222 59.699 60.564 1.00 21.00 7 ARG B C 1
ATOM 736 O O . ARG B 1 10 ? 26.359 59.417 60.220 1.00 21.09 7 ARG B O 1
ATOM 744 N N . LEU B 1 11 ? 24.613 60.800 60.144 1.00 21.13 8 LEU B N 1
ATOM 745 C CA . LEU B 1 11 ? 25.376 61.757 59.351 1.00 22.29 8 LEU B CA 1
ATOM 746 C C . LEU B 1 11 ? 25.000 63.179 59.619 1.00 23.69 8 LEU B C 1
ATOM 747 O O . LEU B 1 11 ? 23.877 63.455 60.078 1.00 23.86 8 LEU B O 1
ATOM 752 N N . ARG B 1 12 ? 25.946 64.059 59.301 1.00 23.78 9 ARG B N 1
ATOM 753 C CA . ARG B 1 12 ? 25.782 65.486 59.391 1.00 25.88 9 ARG B CA 1
ATOM 754 C C . ARG B 1 12 ? 26.065 66.020 57.989 1.00 25.94 9 ARG B C 1
ATOM 755 O O . ARG B 1 12 ? 27.141 65.779 57.421 1.00 22.85 9 ARG B O 1
ATOM 763 N N . LYS B 1 13 ? 25.056 66.653 57.401 1.00 27.53 10 LYS B N 1
ATOM 764 C CA . LYS B 1 13 ? 25.197 67.300 56.111 1.00 31.05 10 LYS B CA 1
ATOM 765 C C . LYS B 1 13 ? 26.073 68.535 56.270 1.00 33.91 10 LYS B C 1
ATOM 766 O O . LYS B 1 13 ? 26.104 69.161 57.344 1.00 34.26 10 LYS B O 1
ATOM 772 N N . ILE B 1 14 ? 26.825 68.843 55.222 1.00 36.73 11 ILE B N 1
ATOM 773 C CA . ILE B 1 14 ? 27.604 70.062 55.153 1.00 40.28 11 ILE B CA 1
ATOM 774 C C . ILE B 1 14 ? 27.044 70.909 54.002 1.00 42.42 11 ILE B C 1
ATOM 775 O O . ILE B 1 14 ? 26.805 70.394 52.895 1.00 42.09 11 ILE B O 1
ATOM 780 N N . GLN B 1 15 ? 26.790 72.189 54.293 1.00 45.21 12 GLN B N 1
ATOM 781 C CA . GLN B 1 15 ? 26.437 73.184 53.261 1.00 47.88 12 GLN B CA 1
ATOM 782 C C . GLN B 1 15 ? 27.681 73.888 52.700 1.00 48.37 12 GLN B C 1
ATOM 783 O O . GLN B 1 15 ? 28.316 74.700 53.390 1.00 49.24 12 GLN B O 1
ATOM 789 N N . THR B 1 16 ? 28.044 73.533 51.465 1.00 49.05 13 THR B N 1
ATOM 790 C CA . THR B 1 16 ? 29.082 74.233 50.675 1.00 49.49 13 THR B CA 1
ATOM 791 C C . THR B 1 16 ? 28.840 73.953 49.194 1.00 48.71 13 THR B C 1
ATOM 792 O O . THR B 1 16 ? 27.897 73.241 48.837 1.00 49.30 13 THR B O 1
ATOM 796 N N . ASP B 1 17 ? 29.675 74.516 48.325 1.00 47.96 14 ASP B N 1
ATOM 797 C CA . ASP B 1 17 ? 29.755 73.980 46.955 1.00 46.73 14 ASP B CA 1
ATOM 798 C C . ASP B 1 17 ? 31.025 73.132 46.740 1.00 44.57 14 ASP B C 1
ATOM 799 O O . ASP B 1 17 ? 31.406 72.801 45.603 1.00 44.52 14 ASP B O 1
ATOM 804 N N . GLY B 1 18 ? 31.649 72.756 47.856 1.00 41.96 15 GLY B N 1
ATOM 805 C CA . GLY B 1 18 ? 32.732 71.784 47.831 1.00 38.63 15 GLY B CA 1
ATOM 806 C C . GLY B 1 18 ? 32.181 70.397 47.528 1.00 35.98 15 GLY B C 1
ATOM 807 O O . GLY B 1 18 ? 30.964 70.190 47.525 1.00 35.96 15 GLY B O 1
ATOM 808 N N . ARG B 1 19 ? 33.083 69.459 47.269 1.00 33.48 16 ARG B N 1
ATOM 809 C CA . ARG B 1 19 ? 32.718 68.082 46.954 1.00 31.49 16 ARG B CA 1
ATOM 810 C C . ARG B 1 19 ? 32.166 67.315 48.170 1.00 28.71 16 ARG B C 1
ATOM 811 O O . ARG B 1 19 ? 31.326 66.439 47.999 1.00 25.01 16 ARG B O 1
ATOM 827 N N . LYS B 1 21 ? 29.879 66.440 51.016 1.00 20.54 18 LYS B N 1
ATOM 828 C CA . LYS B 1 21 ? 28.508 66.817 51.348 1.00 19.10 18 LYS B CA 1
ATOM 829 C C . LYS B 1 21 ? 28.054 66.387 52.728 1.00 17.92 18 LYS B C 1
ATOM 830 O O . LYS B 1 21 ? 27.134 66.996 53.290 1.00 18.77 18 LYS B O 1
ATOM 836 N N . ALA B 1 22 ? 28.691 65.362 53.299 1.00 17.13 19 ALA B N 1
ATOM 837 C CA . ALA B 1 22 ? 28.292 64.910 54.641 1.00 16.64 19 ALA B CA 1
ATOM 838 C C . ALA B 1 22 ? 29.390 64.072 55.252 1.00 16.67 19 ALA B C 1
ATOM 839 O O . ALA B 1 22 ? 30.140 63.441 54.523 1.00 15.70 19 ALA B O 1
ATOM 841 N N . LEU B 1 23 ? 29.476 64.088 56.579 1.00 15.94 20 LEU B N 1
ATOM 842 C CA . LEU B 1 23 ? 30.359 63.167 57.323 1.00 17.49 20 LEU B CA 1
ATOM 84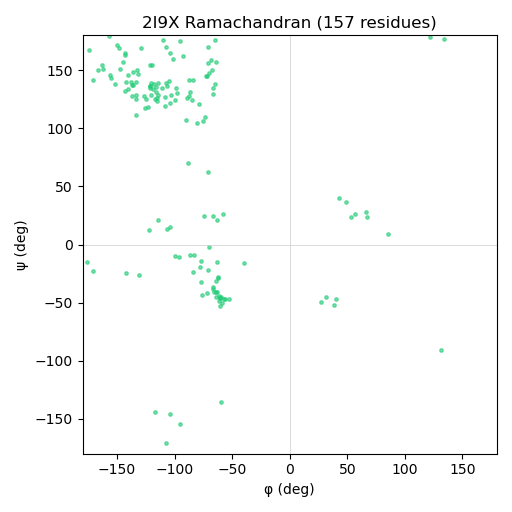3 C C . LEU B 1 23 ? 29.463 62.118 57.940 1.00 16.26 20 LEU B C 1
ATOM 844 O O . LEU B 1 23 ? 28.372 62.446 58.397 1.00 17.51 20 LEU B O 1
ATOM 849 N N . VAL B 1 24 ? 29.907 60.869 57.936 1.00 15.68 21 VAL B N 1
ATOM 850 C CA . VAL B 1 24 ? 29.003 59.749 58.171 1.00 15.12 21 VAL B CA 1
ATOM 851 C C . VAL B 1 24 ? 29.622 58.716 59.088 1.00 15.33 21 VAL B C 1
ATOM 852 O O . VAL B 1 24 ? 30.840 58.428 58.966 1.00 13.83 21 VAL B O 1
ATOM 856 N N . SER B 1 25 ? 28.824 58.166 60.002 1.00 15.53 22 SER B N 1
ATOM 857 C CA . SER B 1 25 ? 29.263 56.978 60.769 1.00 15.47 22 SER B CA 1
ATOM 858 C C . SER B 1 25 ? 28.274 55.874 60.487 1.00 16.04 22 SER B C 1
ATOM 859 O O . SER B 1 25 ? 27.070 56.128 60.409 1.00 17.00 22 SER B O 1
ATOM 862 N N . ILE B 1 26 ? 28.781 54.672 60.302 1.00 15.73 23 ILE B N 1
ATOM 863 C CA . ILE B 1 26 ? 27.905 53.517 60.143 1.00 16.74 23 ILE B CA 1
ATOM 864 C C . ILE B 1 26 ? 28.157 52.496 61.242 1.00 17.10 23 ILE B C 1
ATOM 865 O O . ILE B 1 26 ? 29.277 52.389 61.783 1.00 17.20 23 ILE B O 1
ATOM 870 N N . THR B 1 27 ? 27.125 51.710 61.524 1.00 16.85 24 THR B N 1
ATOM 871 C CA . THR B 1 27 ? 27.237 50.641 62.501 1.00 17.39 24 THR B CA 1
ATOM 872 C C . THR B 1 27 ? 26.978 49.346 61.788 1.00 18.14 24 THR B C 1
ATOM 873 O O . THR B 1 27 ? 26.030 49.267 61.001 1.00 16.77 24 THR B O 1
ATOM 877 N N . LEU B 1 28 ? 27.836 48.356 62.037 1.00 17.97 25 LEU B N 1
ATOM 878 C CA . LEU B 1 28 ? 27.696 47.031 61.427 1.00 19.51 25 LEU B CA 1
ATOM 879 C C . LEU B 1 28 ? 27.237 46.002 62.464 1.00 19.92 25 LEU B C 1
ATOM 880 O O . LEU B 1 28 ? 27.868 45.879 63.524 1.00 20.17 25 LEU B O 1
ATOM 885 N N . ASP B 1 29 ? 26.153 45.274 62.151 1.00 20.26 26 ASP B N 1
ATOM 886 C CA . ASP B 1 29 ? 25.592 44.216 63.022 1.00 20.76 26 ASP B CA 1
ATOM 887 C C . ASP B 1 29 ? 25.406 44.645 64.482 1.00 20.95 26 ASP B C 1
ATOM 888 O O . ASP B 1 29 ? 25.612 43.848 65.406 1.00 20.90 26 ASP B O 1
ATOM 893 N N . GLU B 1 30 ? 25.028 45.900 64.683 1.00 21.06 27 GLU B N 1
ATOM 894 C CA . GLU B 1 30 ? 24.832 46.477 66.017 1.00 23.73 27 GLU B CA 1
ATOM 895 C C . GLU B 1 30 ? 26.019 46.316 66.957 1.00 22.57 27 GLU B C 1
ATOM 896 O O . GLU B 1 30 ? 25.842 46.358 68.186 1.00 24.28 27 GLU B O 1
ATOM 902 N N . ALA B 1 31 ? 27.214 46.149 66.401 1.00 21.75 28 ALA B N 1
ATOM 903 C CA . ALA B 1 31 ? 28.381 45.722 67.181 1.00 20.49 28 ALA B CA 1
ATOM 904 C C . ALA B 1 31 ? 29.641 46.559 66.979 1.00 19.72 28 ALA B C 1
ATOM 905 O O . ALA B 1 31 ? 30.519 46.591 67.845 1.00 18.70 28 ALA B O 1
ATOM 907 N N . PHE B 1 32 ? 29.764 47.182 65.817 1.00 18.52 29 PHE B N 1
ATOM 908 C CA . PHE B 1 32 ? 31.006 47.852 65.480 1.00 17.70 29 PHE B CA 1
ATOM 909 C C . PHE B 1 32 ? 30.702 49.117 64.713 1.00 17.47 29 PHE B C 1
ATOM 910 O O . PHE B 1 32 ? 29.922 49.073 63.753 1.00 16.72 29 PHE B O 1
ATOM 918 N N . VAL B 1 33 ? 31.317 50.228 65.110 1.00 16.16 30 VAL B N 1
ATOM 919 C CA . VAL B 1 33 ? 31.050 51.520 64.434 1.00 15.97 30 VAL B CA 1
ATOM 920 C C . VAL B 1 33 ? 32.272 51.983 63.635 1.00 15.77 30 VAL B C 1
ATOM 921 O O . VAL B 1 33 ? 33.408 51.878 64.117 1.00 15.05 30 VAL B O 1
ATOM 925 N N . ILE B 1 34 ? 32.045 52.439 62.407 1.00 14.57 31 ILE B N 1
ATOM 926 C CA . ILE B 1 34 ? 33.104 53.042 61.604 1.00 15.13 31 ILE B CA 1
ATOM 927 C C . ILE B 1 34 ? 32.752 54.492 61.401 1.00 14.79 31 ILE B C 1
ATOM 928 O O . ILE B 1 34 ? 31.646 54.799 60.938 1.00 15.09 31 ILE B O 1
ATOM 933 N N . HIS B 1 35 ? 33.703 55.380 61.692 1.00 13.34 32 HIS B N 1
ATOM 934 C CA . HIS B 1 35 ? 33.485 56.820 61.572 1.00 14.01 32 HIS B CA 1
ATOM 935 C C . HIS B 1 35 ? 34.248 57.380 60.366 1.00 13.10 32 HIS B C 1
ATO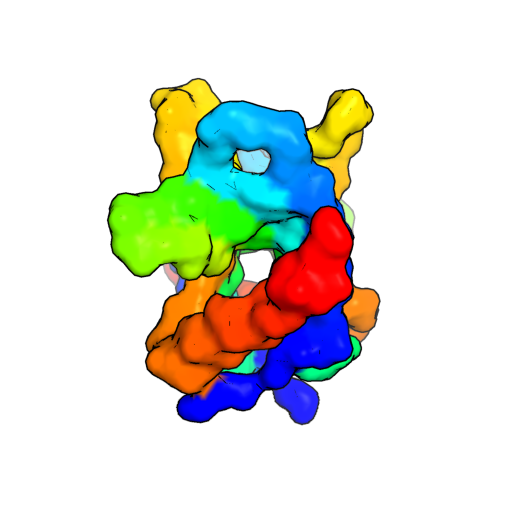M 936 O O . HIS B 1 35 ? 35.100 56.699 59.772 1.00 13.03 32 HIS B O 1
ATOM 943 N N . ASP B 1 36 ? 33.948 58.632 60.038 1.00 13.34 33 ASP B N 1
ATOM 944 C CA . ASP B 1 36 ? 34.664 59.406 59.030 1.00 14.31 33 ASP B CA 1
ATOM 945 C C . ASP B 1 36 ? 34.497 58.904 57.598 1.00 14.13 33 ASP B C 1
ATOM 946 O O . ASP B 1 36 ? 35.348 59.154 56.726 1.00 13.32 33 ASP B O 1
ATOM 951 N N . LEU B 1 37 ? 33.404 58.190 57.354 1.00 12.95 34 LEU B N 1
ATOM 952 C CA . LEU B 1 37 ? 32.923 58.056 55.965 1.00 13.27 34 LEU B CA 1
ATOM 953 C C . LEU B 1 37 ? 32.420 59.421 55.486 1.00 13.93 34 LEU B C 1
ATOM 954 O O . LEU B 1 37 ? 32.139 60.318 56.293 1.00 13.70 34 LEU B O 1
ATOM 959 N N . ARG B 1 38 ? 32.352 59.607 54.171 1.00 14.43 35 ARG B N 1
ATOM 960 C CA . ARG B 1 38 ? 31.837 60.869 53.639 1.00 14.93 35 ARG B CA 1
ATOM 961 C C . ARG B 1 38 ? 30.971 60.628 52.422 1.00 14.51 35 ARG B C 1
ATOM 962 O O . ARG B 1 38 ? 31.214 59.682 51.658 1.00 15.30 35 ARG B O 1
ATOM 970 N N . VAL B 1 39 ? 29.946 61.457 52.278 1.00 13.25 36 VAL B N 1
ATOM 971 C CA . VAL B 1 39 ? 29.215 61.569 51.015 1.00 14.29 36 VAL B CA 1
ATOM 972 C C . VAL B 1 39 ? 29.958 62.607 50.178 1.00 14.66 36 VAL B C 1
ATOM 973 O O . VAL B 1 39 ? 30.188 63.735 50.636 1.00 14.77 36 VAL B O 1
ATOM 977 N N . ILE B 1 40 ? 30.293 62.225 48.945 1.00 14.63 37 ILE B N 1
ATOM 978 C CA . ILE B 1 40 ? 30.997 63.101 48.036 1.00 16.56 37 ILE B CA 1
ATOM 979 C C . ILE B 1 40 ? 30.138 63.275 46.785 1.00 18.43 37 ILE B C 1
ATOM 980 O O . ILE B 1 40 ? 29.586 62.295 46.271 1.00 16.48 37 ILE B O 1
ATOM 985 N N . GLU B 1 41 ? 30.053 64.518 46.309 1.00 19.54 38 GLU B N 1
ATOM 986 C CA . GLU B 1 41 ? 29.333 64.819 45.058 1.00 23.00 38 GLU B CA 1
ATOM 987 C C . GLU B 1 41 ? 30.308 65.328 44.012 1.00 24.39 38 GLU B C 1
ATOM 988 O O . GLU B 1 41 ? 31.082 66.256 44.242 1.00 25.42 38 GLU B O 1
ATOM 994 N N . GLY B 1 42 ? 30.282 64.682 42.868 1.00 26.40 39 GLY B N 1
ATOM 995 C CA . GLY B 1 42 ? 31.015 65.156 41.690 1.00 27.63 39 GLY B CA 1
ATOM 996 C C . GLY B 1 42 ? 30.023 65.175 40.554 1.00 27.77 39 GLY B C 1
ATOM 997 O O . GLY B 1 42 ? 28.909 64.672 40.681 1.00 27.67 39 GLY B O 1
ATOM 998 N N . ASN B 1 43 ? 30.401 65.785 39.432 1.00 28.14 40 ASN B N 1
ATOM 999 C CA . ASN B 1 43 ? 29.512 65.737 38.268 1.00 27.96 40 ASN B CA 1
ATOM 1000 C C . ASN B 1 43 ? 29.282 64.320 37.716 1.00 26.91 40 ASN B C 1
ATOM 1001 O O . ASN B 1 43 ? 28.329 64.143 36.951 1.00 27.82 40 ASN B O 1
ATOM 1006 N N . SER B 1 44 ? 30.109 63.334 38.111 1.00 25.03 41 SER B N 1
ATOM 1007 C CA . SER B 1 44 ? 29.895 61.901 37.696 1.00 22.64 41 SER B CA 1
ATOM 1008 C C . SER B 1 44 ? 28.939 61.127 38.613 1.00 19.93 41 SER B C 1
ATOM 1009 O O . SER B 1 44 ? 28.529 59.996 38.297 1.00 17.77 41 SER B O 1
ATOM 1012 N N . GLY B 1 45 ? 28.586 61.761 39.728 1.00 17.19 42 GLY B N 1
ATOM 1013 C CA . GLY B 1 45 ? 27.518 61.284 40.605 1.00 16.23 42 GLY B CA 1
ATOM 1014 C C . GLY B 1 45 ? 27.919 61.307 42.069 1.00 16.77 42 GLY B C 1
ATOM 1015 O O . GLY B 1 45 ? 29.061 61.665 42.430 1.00 17.39 42 GLY B O 1
ATOM 1016 N N . LEU B 1 46 ? 26.965 60.949 42.904 1.00 15.20 43 LEU B N 1
ATOM 1017 C CA . LEU B 1 46 ? 27.158 60.897 44.371 1.00 15.15 43 LEU B CA 1
ATOM 1018 C C . LEU B 1 46 ? 27.772 59.573 44.774 1.00 15.89 43 LEU B C 1
ATOM 1019 O O . LEU B 1 46 ? 27.444 58.511 44.204 1.00 15.59 43 LEU B O 1
ATOM 1024 N N . PHE B 1 47 ? 28.678 59.611 45.753 1.00 14.51 44 PHE B N 1
ATOM 1025 C CA . PHE B 1 47 ? 29.172 58.357 46.289 1.00 13.97 44 PHE B CA 1
ATOM 1026 C C . PHE B 1 47 ? 29.536 58.481 47.767 1.00 14.12 44 PHE B C 1
ATOM 1027 O O . PHE B 1 47 ? 29.565 59.580 48.302 1.00 13.32 44 PHE B O 1
ATOM 1035 N N . VAL B 1 48 ? 29.784 57.332 48.396 1.00 14.12 45 VAL B N 1
ATOM 1036 C CA . VAL B 1 48 ? 30.170 57.254 49.807 1.00 13.56 45 VAL B CA 1
ATOM 1037 C C . VAL B 1 48 ? 31.566 56.695 49.877 1.00 14.76 45 VAL B C 1
ATOM 1038 O O . VAL B 1 48 ? 31.836 55.617 49.356 1.00 14.99 45 VAL B O 1
ATOM 1042 N N . ALA B 1 49 ? 32.458 57.441 50.502 1.00 13.13 46 ALA B N 1
ATOM 1043 C CA . ALA B 1 49 ? 33.848 57.017 50.631 1.00 12.98 46 ALA B CA 1
ATOM 1044 C C . ALA B 1 49 ? 34.118 56.530 52.035 1.00 12.91 46 ALA B C 1
ATOM 1045 O O . ALA B 1 49 ? 33.563 57.041 53.000 1.00 13.95 46 ALA B O 1
ATOM 1055 N N . PRO B 1 51 ? 36.630 56.047 55.418 1.00 14.96 48 PRO B N 1
ATOM 1056 C CA . PRO B 1 51 ? 37.715 56.848 56.051 1.00 14.55 48 PRO B CA 1
ATOM 1057 C C . PRO B 1 51 ? 39.035 56.470 55.382 1.00 15.28 48 PRO B C 1
ATOM 1058 O O . PRO B 1 51 ? 39.228 55.312 55.041 1.00 14.33 48 PRO B O 1
ATOM 1062 N N . SER B 1 52 ? 39.934 57.433 55.151 1.00 16.49 49 SER B N 1
ATOM 1063 C CA . SER B 1 52 ? 41.155 57.104 54.399 1.00 18.39 49 SER B CA 1
ATOM 1064 C C . SER B 1 52 ? 42.350 57.861 54.936 1.00 19.18 49 SER B C 1
ATOM 1065 O O . SER B 1 52 ? 42.175 58.825 55.676 1.00 17.54 49 SER B O 1
ATOM 1068 N N . LYS B 1 53 ? 43.538 57.391 54.576 1.00 20.90 50 LYS B N 1
ATOM 1069 C CA . LYS B 1 53 ? 44.807 57.986 55.015 1.00 25.35 50 LYS B CA 1
ATOM 1070 C C . LYS B 1 53 ? 45.708 58.144 53.798 1.00 26.15 50 LYS B C 1
ATOM 1071 O O . LYS B 1 53 ? 45.600 57.376 52.841 1.00 24.96 50 LYS B O 1
ATOM 1077 N N . ARG B 1 54 ? 46.570 59.159 53.830 1.00 28.75 51 ARG B N 1
ATOM 1078 C CA . ARG B 1 54 ? 47.714 59.248 52.930 1.00 32.63 51 ARG B CA 1
ATOM 1079 C C . ARG B 1 54 ? 48.678 58.120 53.284 1.00 34.90 51 ARG B C 1
ATOM 1080 O O . ARG B 1 54 ? 49.027 57.933 54.466 1.00 34.33 51 ARG B O 1
ATOM 1088 N N . THR B 1 55 ? 49.102 57.357 52.280 1.00 38.46 52 THR B N 1
ATOM 1089 C CA . THR B 1 55 ? 50.087 56.288 52.520 1.00 42.43 52 THR B CA 1
ATOM 1090 C C . THR B 1 55 ? 51.493 56.747 52.081 1.00 43.57 52 THR B C 1
ATOM 1091 O O . THR B 1 55 ? 51.592 57.692 51.289 1.00 44.12 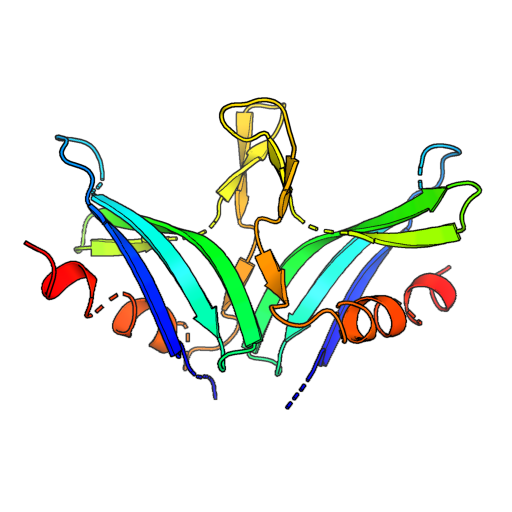52 THR B O 1
ATOM 1095 N N . PRO B 1 56 ? 52.574 56.094 52.604 1.00 45.32 53 PRO B N 1
ATOM 1096 C CA . 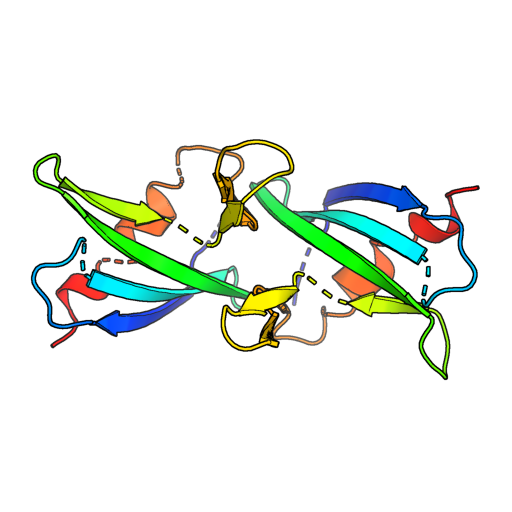PRO B 1 56 ? 54.000 56.421 52.349 1.00 45.83 53 PRO B CA 1
ATOM 1097 C C . PRO B 1 56 ? 54.401 56.819 50.915 1.00 47.57 53 PRO B C 1
ATOM 1098 O O . PRO B 1 56 ? 55.496 57.358 50.701 1.00 48.24 53 PRO B O 1
ATOM 1102 N N . ASP B 1 57 ? 53.537 56.538 49.945 1.00 48.85 54 ASP B N 1
ATOM 1103 C CA . ASP B 1 57 ? 53.450 57.349 48.739 1.00 49.63 54 ASP B CA 1
ATOM 1104 C C . ASP B 1 57 ? 53.081 58.769 49.295 1.00 49.64 54 ASP B C 1
ATOM 1105 O O . ASP B 1 57 ? 53.706 59.189 50.279 1.00 50.63 54 ASP B O 1
ATOM 1110 N N . GLY B 1 58 ? 52.140 59.543 48.739 1.00 48.81 55 GLY B N 1
ATOM 1111 C CA . GLY B 1 58 ? 51.539 59.373 47.435 1.00 47.31 55 GLY B CA 1
ATOM 1112 C C . GLY B 1 58 ? 50.035 59.436 47.465 1.00 46.18 55 GLY B C 1
ATOM 1113 O O . GLY B 1 58 ? 49.438 60.518 47.346 1.00 46.53 55 GLY B O 1
ATOM 1114 N N . GLU B 1 59 ? 49.426 58.267 47.635 1.00 44.41 56 GLU B N 1
ATOM 1115 C CA . GLU B 1 59 ? 48.000 58.118 47.422 1.00 42.63 56 GLU B CA 1
ATOM 1116 C C . GLU B 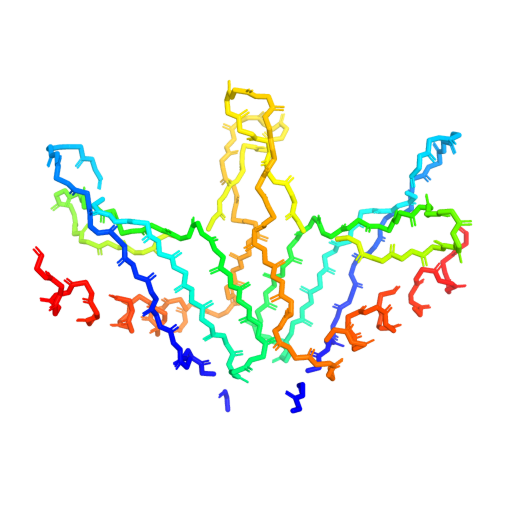1 59 ? 47.241 57.898 48.734 1.00 40.05 56 GLU B C 1
ATOM 1117 O O . GLU B 1 59 ? 47.834 57.775 49.813 1.00 40.79 56 GLU B O 1
ATOM 1123 N N . PHE B 1 60 ? 45.924 57.843 48.617 1.00 36.50 57 PHE B N 1
ATOM 1124 C CA . PHE B 1 60 ? 45.045 57.631 49.751 1.00 32.82 57 PHE B CA 1
ATOM 1125 C C . PHE B 1 60 ? 44.479 56.226 49.697 1.00 30.34 57 PHE B C 1
ATOM 1126 O O . PHE B 1 60 ? 44.161 55.714 48.618 1.00 29.80 57 PHE B O 1
ATOM 1134 N N . ARG B 1 61 ? 44.413 55.592 50.859 1.00 25.98 58 ARG B N 1
ATOM 1135 C CA . ARG B 1 61 ? 43.907 54.221 50.963 1.00 23.84 58 ARG B CA 1
ATOM 1136 C C . ARG B 1 61 ? 42.913 54.170 52.095 1.00 20.85 58 ARG B C 1
ATOM 1137 O O . ARG B 1 61 ? 43.047 54.910 53.076 1.00 19.26 58 ARG B O 1
ATOM 1145 N N . ASP B 1 62 ? 41.904 53.328 51.940 1.00 18.33 59 ASP B N 1
ATOM 1146 C CA . ASP B 1 62 ? 40.829 53.200 52.932 1.00 17.37 59 ASP B CA 1
ATOM 1147 C C . ASP B 1 62 ? 41.408 52.607 54.205 1.00 17.07 59 ASP B C 1
ATOM 1148 O O . ASP B 1 62 ? 42.145 51.637 54.141 1.00 16.66 59 ASP B O 1
ATOM 1153 N N . ILE B 1 63 ? 41.044 53.188 55.343 1.00 15.86 60 ILE B N 1
ATOM 1154 C CA . ILE B 1 63 ? 41.423 52.670 56.653 1.00 15.70 60 ILE B CA 1
ATOM 1155 C C . ILE B 1 63 ? 40.554 51.475 57.007 1.00 15.34 60 ILE B C 1
ATOM 1156 O O . ILE B 1 63 ? 41.010 50.551 57.692 1.00 15.32 60 ILE B O 1
ATOM 1161 N N . ALA B 1 64 ? 39.303 51.508 56.540 1.00 14.36 61 ALA B N 1
ATOM 1162 C CA . ALA B 1 64 ? 38.374 50.400 56.768 1.00 14.22 61 ALA B CA 1
ATOM 1163 C C . ALA B 1 64 ? 37.536 50.246 55.491 1.00 15.81 61 ALA B C 1
ATOM 1164 O O . ALA B 1 64 ? 37.158 51.248 54.865 1.00 14.76 61 ALA B O 1
ATOM 1166 N N . HIS B 1 65 ? 37.259 49.014 55.076 1.00 14.74 62 HIS B N 1
ATOM 1167 C CA . HIS B 1 65 ? 36.540 48.837 53.802 1.00 15.85 62 HIS B CA 1
ATOM 1168 C C . HIS B 1 65 ? 35.945 47.424 53.679 1.00 16.29 62 HIS B C 1
ATOM 1169 O O . HIS B 1 65 ? 36.465 46.464 54.285 1.00 15.61 62 HIS B O 1
ATOM 1176 N N . PRO B 1 66 ? 34.874 47.295 52.882 1.00 16.52 63 PRO B N 1
ATOM 1177 C CA . PRO B 1 66 ? 34.383 45.949 52.606 1.00 17.00 63 PRO B CA 1
ATOM 1178 C C . PRO B 1 66 ? 35.353 45.205 51.700 1.00 17.50 63 PRO B C 1
ATOM 1179 O O . PRO B 1 66 ? 36.141 45.816 50.968 1.00 17.44 63 PRO B O 1
ATOM 1183 N N . ILE B 1 67 ? 35.307 43.884 51.767 1.00 18.15 64 ILE B N 1
ATOM 1184 C CA . ILE B 1 67 ? 36.108 43.074 50.866 1.00 19.28 64 ILE B CA 1
ATOM 1185 C C . ILE B 1 67 ? 35.462 43.055 49.477 1.00 20.26 64 ILE B C 1
ATOM 1186 O O . ILE B 1 67 ? 36.153 43.182 48.469 1.00 22.39 64 ILE B O 1
ATOM 1191 N N . ASN B 1 68 ? 34.148 42.901 49.447 1.00 21.40 65 ASN B N 1
ATOM 1192 C CA . ASN B 1 68 ? 33.382 42.666 48.213 1.00 22.08 65 ASN B CA 1
ATOM 1193 C C . ASN B 1 68 ? 32.766 43.966 47.732 1.00 20.96 65 ASN B C 1
ATOM 1194 O O . ASN B 1 68 ? 32.137 44.677 48.519 1.00 20.42 65 ASN B O 1
ATOM 1199 N N . SER B 1 69 ? 32.876 44.249 46.431 1.00 20.93 66 SER B N 1
ATOM 1200 C CA . SER B 1 69 ? 32.294 45.495 45.918 1.00 20.58 66 SER B CA 1
ATOM 1201 C C . SER B 1 69 ? 30.782 45.538 46.108 1.00 20.84 66 SER B C 1
ATOM 1202 O O . SER B 1 69 ? 30.211 46.618 46.289 1.00 18.84 66 SER B O 1
ATOM 1205 N N . ASP B 1 70 ? 30.113 44.379 46.141 1.00 20.47 67 ASP B N 1
ATOM 1206 C CA . ASP B 1 70 ? 28.670 44.383 46.408 1.00 21.43 67 ASP B CA 1
ATOM 1207 C C . ASP B 1 70 ? 28.341 45.040 47.760 1.00 20.40 67 ASP B C 1
ATOM 1208 O O . ASP B 1 70 ? 27.312 45.724 47.907 1.00 17.98 67 ASP B O 1
ATOM 1221 N N . ARG B 1 72 ? 30.222 47.326 49.240 1.00 16.48 69 ARG B N 1
ATOM 1222 C CA . ARG B 1 72 ? 30.457 48.759 49.068 1.00 15.95 69 ARG B CA 1
ATOM 1223 C C . ARG B 1 72 ? 29.178 49.437 48.540 1.00 15.58 69 ARG B C 1
ATOM 1224 O O . ARG B 1 72 ? 28.776 50.482 49.047 1.00 14.19 69 ARG B O 1
ATOM 1232 N N . GLN B 1 73 ? 28.541 48.829 47.541 1.00 15.09 70 GLN B N 1
ATOM 1233 C CA . GLN B 1 73 ? 27.284 49.382 47.033 1.00 14.96 70 GLN B CA 1
ATOM 1234 C C . GLN B 1 73 ? 26.186 49.367 48.102 1.00 15.62 70 GLN B C 1
ATOM 1235 O O . GLN B 1 73 ? 25.387 50.303 48.197 1.00 14.42 70 GLN B O 1
ATOM 1241 N N . GLU B 1 74 ? 26.120 48.278 48.866 1.00 16.84 71 GLU B N 1
ATOM 1242 C CA . GLU B 1 74 ? 25.157 48.160 49.976 1.00 17.95 71 GLU B CA 1
ATOM 1243 C C . GLU B 1 74 ? 25.299 49.304 51.003 1.00 17.11 71 GLU B C 1
ATOM 1244 O O . GLU B 1 74 ? 24.295 49.883 51.441 1.00 15.80 71 GLU B O 1
ATOM 1250 N N . ILE B 1 75 ? 26.545 49.581 51.410 1.00 15.85 72 ILE B N 1
ATOM 1251 C CA . ILE B 1 75 ? 26.841 50.695 52.310 1.00 15.15 72 ILE B CA 1
ATOM 1252 C C . ILE B 1 75 ? 26.409 51.992 51.640 1.00 14.25 72 ILE B C 1
ATOM 1253 O O . ILE B 1 75 ? 25.724 52.826 52.239 1.00 13.92 72 ILE B O 1
ATOM 1258 N N . GLN B 1 76 ? 26.760 52.150 50.368 1.00 13.47 73 GLN B N 1
ATOM 1259 C CA . GLN B 1 76 ? 26.437 53.418 49.680 1.00 12.86 73 GLN B CA 1
ATOM 1260 C C . GLN B 1 76 ? 24.935 53.631 49.653 1.00 13.40 73 GLN B C 1
ATOM 1261 O O . GLN B 1 76 ? 24.473 54.743 49.891 1.00 13.79 73 GLN B O 1
ATOM 1267 N N . ASP B 1 77 ? 24.184 52.577 49.299 1.00 14.08 74 ASP B N 1
ATOM 1268 C CA . ASP B 1 77 ? 22.689 52.678 49.229 1.00 14.47 74 ASP B CA 1
ATOM 1269 C C . ASP B 1 77 ? 22.110 53.061 50.593 1.00 14.09 74 ASP B C 1
ATOM 1270 O O . ASP B 1 77 ? 21.246 53.897 50.672 1.00 14.42 74 ASP B O 1
ATOM 1275 N N . ALA B 1 78 ? 22.588 52.416 51.660 1.00 15.29 75 ALA B N 1
ATOM 1276 C CA . ALA B 1 78 ? 22.095 52.662 53.029 1.00 15.38 75 ALA B CA 1
ATOM 1277 C C . ALA B 1 78 ? 22.414 54.103 53.449 1.00 15.18 75 ALA B C 1
ATOM 1278 O O . ALA B 1 78 ? 21.556 54.815 54.015 1.00 14.73 75 ALA B O 1
ATOM 1280 N N . VAL B 1 79 ? 23.654 54.548 53.176 1.00 13.16 76 VAL B N 1
ATOM 1281 C CA . VAL B 1 79 ? 24.054 55.923 53.510 1.00 13.71 76 VAL B CA 1
ATOM 1282 C C . VAL B 1 79 ? 23.289 56.959 52.670 1.00 13.25 76 VAL B C 1
ATOM 1283 O O . VAL B 1 79 ? 22.805 57.977 53.197 1.00 13.70 76 VAL B O 1
ATOM 1295 N N . LYS B 1 81 ? 20.415 56.665 51.250 1.00 15.60 78 LYS B N 1
ATOM 1296 C CA . LYS B 1 81 ? 19.039 56.665 51.723 1.00 16.07 78 LYS B CA 1
ATOM 1297 C C . LYS B 1 81 ? 18.876 57.699 52.848 1.00 16.73 78 LYS B C 1
ATOM 1298 O O . LYS B 1 81 ? 18.006 58.598 52.779 1.00 16.13 78 LYS B O 1
ATOM 1304 N N . VAL B 1 82 ? 19.748 57.618 53.858 1.00 15.57 79 VAL B N 1
ATOM 1305 C CA . VAL B 1 82 ? 19.715 58.565 54.981 1.00 16.46 79 VAL B CA 1
ATOM 1306 C C . VAL B 1 82 ? 20.074 59.991 54.596 1.00 16.01 79 VAL B C 1
ATOM 1307 O O . VAL B 1 82 ? 19.450 60.942 55.058 1.00 17.35 79 VAL B O 1
ATOM 1311 N N . TYR B 1 83 ? 21.047 60.145 53.705 1.00 16.10 80 TYR B N 1
ATOM 1312 C CA . TYR B 1 83 ? 21.446 61.468 53.225 1.00 17.29 80 TYR B CA 1
ATOM 1313 C C . TYR B 1 83 ? 20.221 62.172 52.624 1.00 17.63 80 TYR B C 1
ATOM 1314 O O . TYR B 1 83 ? 19.934 63.340 52.925 1.00 18.08 80 TYR B O 1
ATOM 1323 N N . ASP B 1 84 ? 19.489 61.445 51.790 1.00 18.30 81 ASP B N 1
ATOM 1324 C CA . ASP B 1 84 ? 18.298 62.024 51.140 1.00 19.04 81 ASP B CA 1
ATOM 1325 C C . ASP B 1 84 ? 17.214 62.398 52.140 1.00 19.61 81 ASP B C 1
ATOM 1326 O O . ASP B 1 84 ? 16.460 63.324 51.899 1.00 20.08 81 ASP B O 1
ATOM 1331 N N . GLU B 1 85 ? 17.124 61.654 53.227 1.00 20.04 82 GLU B N 1
ATOM 1332 C CA . GLU B 1 85 ? 16.131 61.910 54.281 1.00 22.13 82 GLU B CA 1
ATOM 1333 C C . GLU B 1 85 ? 16.502 63.084 55.182 1.00 23.56 82 GLU B C 1
ATOM 1334 O O . GLU B 1 85 ? 15.661 63.566 55.945 1.00 24.27 82 GLU B O 1
ATOM 1340 N N . THR B 1 86 ? 17.758 63.533 55.112 1.00 24.15 83 THR B N 1
ATOM 1341 C CA . THR B 1 86 ? 18.291 64.542 56.027 1.00 25.76 83 THR B CA 1
ATOM 1342 C C . THR B 1 86 ? 18.084 65.965 55.515 1.00 27.71 83 THR B C 1
ATOM 1343 O O . THR B 1 86 ? 18.446 66.286 54.394 1.00 26.86 83 THR B O 1
ATOM 1347 N N . ASP B 1 87 ? 17.471 66.803 56.353 1.00 30.62 84 ASP B N 1
ATOM 1348 C CA . ASP B 1 87 ? 17.397 68.255 56.134 1.00 33.67 84 ASP B CA 1
ATOM 1349 C C . ASP B 1 87 ? 18.776 68.855 55.913 1.00 34.57 84 ASP B C 1
ATOM 1350 O O . ASP B 1 87 ? 18.970 69.625 54.975 1.00 36.65 84 ASP B O 1
#

InterPro domains:
  IPR007170 Stage V sporulation protein G [MF_00819] (1-92)
  IPR007170 Stage V sporulation protein G [PF04026] (1-82)
  IPR007170 Stage V sporulation protein G [PTHR38429] (1-97)
  IPR036751 Stage V sporulation protein G superfamily [G3DSA:3.30.1120.40] (1-102)
  IPR036751 Stage V sporulation protein G superfamily [SSF160537] (1-83)

CATH classification: 3.30.1120.40

Secondary structure (DSSP, 8-state):
---EEEEEEEE--SS---EEEEEEETTTEEEEEEEEEEETTEEEE--EEEPTTS-EEE-EEE-S---HHHHHH--HHHH--/--EEEEEEEE--SS---EEEEEEETTTEEEEEEEEEEETTEEEE--EEE-SSS-EEESEEESS---HHHHHH--HHHH--

B-factor: mean 25.9, std 10.84, range [12.33, 60.84]

Sequence (161 aa):
NAKVTDVRLRKIQTDGRKALVSITLDEAFVIHDLRVIEGNSGLFVAPSKRTPDGEFRDIAHPINSDRQEIQDAVKVYDETDAKVTDVRLRKIQTDGRKALVSITLDEAFVIHDLRVIEGNSGLFVAPSKRTPDGEFRDIAHPINSDRQEIQDAVKVYDETD

Solvent-accessible surface area: 10308 Å² total

Organism: Staphylococcus epidermidis (strain ATCC 12228 / FDA PCI 1200) (NCBI:txid176280)

Foldseek 3Di:
DAAFPDKDWDFDDDPAFTIWMWTDGPVHRIDGGWDFGQDPVGTWIHNWDADPVGHIDRDDDDDDDVSVNVRVVNCVVVVPD/DAFPDKDWDFDDDPAQTIWIWTDDPVPDIDGGWDWGQDPVGIWIGRWDDDPDDDIDDPDDDPDVVSVRVGVVNCVRVVDD